Protein AF-A0A562FPE4-F1 (afdb_monomer)

Structure (mmCIF, N/CA/C/O backbone):
data_AF-A0A562FPE4-F1
#
_entry.id   AF-A0A562FPE4-F1
#
loop_
_atom_site.group_PDB
_atom_site.id
_atom_site.type_symbol
_atom_site.label_atom_id
_atom_site.label_alt_id
_atom_site.label_comp_id
_atom_site.label_asym_id
_atom_site.label_entity_id
_atom_site.label_seq_id
_atom_site.pdbx_PDB_ins_code
_atom_site.Cartn_x
_atom_site.Cartn_y
_atom_site.Cartn_z
_atom_site.occupancy
_atom_site.B_iso_or_equiv
_atom_site.auth_seq_id
_atom_site.auth_comp_id
_atom_site.auth_asym_id
_atom_site.auth_atom_id
_atom_site.pdbx_PDB_model_num
ATOM 1 N N . MET A 1 1 ? -14.610 -19.206 26.990 1.00 46.38 1 MET A N 1
ATOM 2 C CA . MET A 1 1 ? -14.980 -18.010 26.198 1.00 46.38 1 MET A CA 1
ATOM 3 C C . MET A 1 1 ? -14.427 -18.182 24.788 1.00 46.38 1 MET A C 1
ATOM 5 O O . MET A 1 1 ? -13.262 -18.522 24.639 1.00 46.38 1 MET A O 1
ATOM 9 N N . SER A 1 2 ? -15.315 -18.125 23.794 1.00 51.72 2 SER A N 1
ATOM 10 C CA . SER A 1 2 ? -15.163 -18.687 22.441 1.00 51.72 2 SER A CA 1
ATOM 11 C C . SER A 1 2 ? -13.959 -18.132 21.664 1.00 51.72 2 SER A C 1
ATOM 13 O O . SER A 1 2 ? -13.831 -16.918 21.521 1.00 51.72 2 SER A O 1
ATOM 15 N N . HIS A 1 3 ? -13.114 -19.010 21.104 1.00 60.06 3 HIS A N 1
ATOM 16 C CA . HIS A 1 3 ? -11.992 -18.651 20.216 1.00 60.06 3 HIS A CA 1
ATOM 17 C C . HIS A 1 3 ? -12.402 -17.691 19.078 1.00 60.06 3 HIS A C 1
ATOM 19 O O . HIS A 1 3 ? -11.608 -16.846 18.667 1.00 60.06 3 HIS A O 1
ATOM 25 N N . GLY A 1 4 ? -13.657 -17.758 18.618 1.00 62.41 4 GLY A N 1
ATOM 26 C CA . GLY A 1 4 ? -14.193 -16.862 17.590 1.00 62.41 4 GLY A CA 1
ATOM 27 C C . GLY A 1 4 ? -14.352 -15.404 18.041 1.00 62.41 4 GLY A C 1
ATOM 28 O O . GLY A 1 4 ? -14.154 -14.495 17.239 1.00 62.41 4 GLY A O 1
ATOM 29 N N . ALA A 1 5 ? -14.641 -15.157 19.324 1.00 69.25 5 ALA A N 1
ATOM 30 C CA . ALA A 1 5 ? -14.775 -13.799 19.859 1.00 69.25 5 ALA A CA 1
ATOM 31 C C . ALA A 1 5 ? -13.415 -13.081 19.925 1.00 69.25 5 ALA A C 1
ATOM 33 O O . ALA A 1 5 ? -13.313 -11.916 19.539 1.00 69.25 5 ALA A O 1
ATOM 34 N N . ASN A 1 6 ? -12.357 -13.802 20.316 1.00 81.06 6 ASN A N 1
ATOM 35 C CA . ASN A 1 6 ? -10.985 -13.284 20.301 1.00 81.06 6 ASN A CA 1
ATOM 36 C C . ASN A 1 6 ? -10.497 -13.008 18.873 1.00 81.06 6 ASN A C 1
ATOM 38 O O . ASN A 1 6 ? -9.920 -11.955 18.611 1.00 81.06 6 ASN A O 1
ATOM 42 N N . ALA A 1 7 ? -10.781 -13.917 17.938 1.00 81.00 7 ALA A N 1
ATOM 43 C CA . ALA A 1 7 ? -10.440 -13.766 16.526 1.00 81.00 7 ALA A CA 1
ATOM 44 C C . ALA A 1 7 ? -11.121 -12.544 15.881 1.00 81.00 7 ALA A C 1
ATOM 46 O O . ALA A 1 7 ? -10.472 -11.750 15.198 1.00 81.00 7 ALA A O 1
ATOM 47 N N . ALA A 1 8 ? -12.413 -12.343 16.149 1.00 90.31 8 ALA A N 1
ATOM 48 C CA . ALA A 1 8 ? -13.139 -11.176 15.664 1.00 90.31 8 ALA A CA 1
ATOM 49 C C . ALA A 1 8 ? -12.604 -9.876 16.281 1.00 90.31 8 ALA A C 1
ATOM 51 O O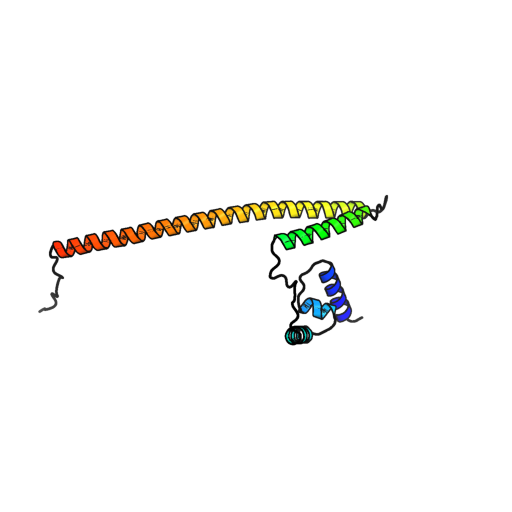 . ALA A 1 8 ? -12.567 -8.839 15.615 1.00 90.31 8 ALA A O 1
ATOM 52 N N . TRP A 1 9 ? -12.182 -9.905 17.550 1.00 91.94 9 TRP A N 1
ATOM 53 C CA . TRP A 1 9 ? -11.644 -8.710 18.191 1.00 91.94 9 TRP A CA 1
ATOM 54 C C . TRP A 1 9 ? -10.263 -8.322 17.656 1.00 91.94 9 TRP A C 1
ATOM 56 O O . TRP A 1 9 ? -10.036 -7.159 17.323 1.00 91.94 9 TRP A O 1
ATOM 66 N N . ALA A 1 10 ? -9.393 -9.309 17.439 1.00 83.56 10 ALA A N 1
ATOM 67 C CA . ALA A 1 10 ? -8.109 -9.118 16.774 1.00 83.56 10 ALA A CA 1
ATOM 68 C C . ALA A 1 10 ? -8.266 -8.579 15.341 1.00 83.56 10 ALA A C 1
ATOM 70 O O . ALA A 1 10 ? -7.547 -7.661 14.951 1.00 83.56 10 ALA A O 1
ATOM 71 N N . ALA A 1 11 ? -9.238 -9.085 14.573 1.00 83.56 11 ALA A N 1
ATOM 72 C CA . ALA A 1 11 ? -9.504 -8.610 13.216 1.00 83.56 11 ALA A CA 1
ATOM 73 C C . ALA A 1 11 ? -9.950 -7.138 13.183 1.00 83.56 11 ALA A C 1
ATOM 75 O O . ALA A 1 11 ? -9.451 -6.365 12.365 1.00 83.56 11 ALA A O 1
ATOM 76 N N . ARG A 1 12 ? -10.833 -6.720 14.102 1.00 91.38 12 ARG A N 1
ATOM 77 C CA . ARG A 1 12 ? -11.254 -5.311 14.225 1.00 91.38 12 ARG A CA 1
ATOM 78 C C . ARG A 1 12 ? -10.092 -4.409 14.622 1.00 91.38 12 ARG A C 1
ATOM 80 O O . ARG A 1 12 ? -9.893 -3.373 13.997 1.00 91.38 12 ARG A O 1
ATOM 87 N N . ARG A 1 13 ? -9.291 -4.827 15.606 1.00 83.56 13 ARG A N 1
ATOM 88 C CA . ARG A 1 13 ? -8.083 -4.099 16.006 1.00 83.56 13 ARG A CA 1
ATOM 89 C C . ARG A 1 13 ? -7.109 -3.946 14.837 1.00 83.56 13 ARG A C 1
ATOM 91 O O . ARG A 1 13 ? -6.647 -2.841 14.592 1.00 83.56 13 ARG A O 1
ATOM 98 N N . ALA A 1 14 ? -6.865 -5.008 14.072 1.00 73.00 14 ALA A N 1
ATOM 99 C CA . ALA A 1 14 ? -5.994 -4.958 12.901 1.00 73.00 14 ALA A CA 1
ATOM 100 C C . ALA A 1 14 ? -6.502 -3.971 11.835 1.00 73.00 14 ALA A C 1
ATOM 102 O O . ALA A 1 14 ? -5.705 -3.231 11.265 1.00 73.00 14 ALA A O 1
ATOM 103 N N . LEU A 1 15 ? -7.817 -3.924 11.584 1.00 79.38 15 LEU A N 1
ATOM 104 C CA . LEU A 1 15 ? -8.415 -2.944 10.668 1.00 79.38 15 LEU A CA 1
ATOM 105 C C . LEU A 1 15 ? -8.236 -1.506 11.176 1.00 79.38 15 LEU A C 1
ATOM 107 O O . LEU A 1 15 ? -7.821 -0.644 10.405 1.00 79.38 15 LEU A O 1
ATOM 111 N N . MET A 1 16 ? -8.471 -1.260 12.469 1.00 77.44 16 MET A N 1
ATOM 112 C CA . MET A 1 16 ? -8.232 0.051 13.098 1.00 77.44 16 MET A CA 1
ATOM 113 C C . MET A 1 16 ? -6.753 0.453 13.058 1.00 77.44 16 MET A C 1
ATOM 115 O O . MET A 1 16 ? -6.415 1.618 12.893 1.00 77.44 16 MET A O 1
ATOM 119 N N . GLU A 1 17 ? -5.850 -0.521 13.151 1.00 73.19 17 GLU A N 1
ATOM 120 C CA . GLU A 1 17 ? -4.407 -0.325 13.042 1.00 73.19 17 GLU A CA 1
ATOM 121 C C . GLU A 1 17 ? -3.915 -0.260 11.582 1.00 73.19 17 GLU A C 1
ATOM 123 O O . GLU A 1 17 ? -2.708 -0.297 11.335 1.00 73.19 17 GLU A O 1
ATOM 128 N N . GLY A 1 18 ? -4.818 -0.130 10.608 1.00 63.16 18 GLY A N 1
ATOM 129 C CA . GLY A 1 18 ? -4.485 0.123 9.207 1.00 63.16 18 GLY A CA 1
ATOM 130 C C . GLY A 1 18 ? -4.008 -1.103 8.429 1.00 63.16 18 GLY A C 1
ATOM 131 O O . GLY A 1 18 ? -3.429 -0.948 7.351 1.00 63.16 18 GLY A O 1
ATOM 132 N N . ALA A 1 19 ? -4.236 -2.317 8.939 1.00 66.31 19 ALA A N 1
ATOM 133 C CA . ALA A 1 19 ? -4.025 -3.520 8.147 1.00 66.31 19 ALA A CA 1
ATOM 134 C C . ALA A 1 19 ? -4.922 -3.494 6.890 1.00 66.31 19 ALA A C 1
ATOM 136 O O . ALA A 1 19 ? -6.031 -2.956 6.935 1.00 66.31 19 ALA A O 1
ATOM 137 N N . PRO A 1 20 ? -4.488 -4.103 5.770 1.00 67.19 20 PRO A N 1
ATOM 138 C CA . PRO A 1 20 ? -5.264 -4.138 4.532 1.00 67.19 20 PRO A CA 1
ATOM 139 C C . PRO A 1 20 ? -6.708 -4.615 4.726 1.00 67.19 20 PRO A C 1
ATOM 141 O O . PRO A 1 20 ? -6.952 -5.593 5.440 1.00 67.19 20 PRO A O 1
ATOM 144 N N . LEU A 1 21 ? -7.665 -3.987 4.044 1.00 76.19 21 LEU A N 1
ATOM 145 C CA . LEU A 1 21 ? -9.049 -4.450 4.049 1.00 76.19 21 LEU A CA 1
ATOM 146 C C . LEU A 1 21 ? -9.168 -5.651 3.103 1.00 76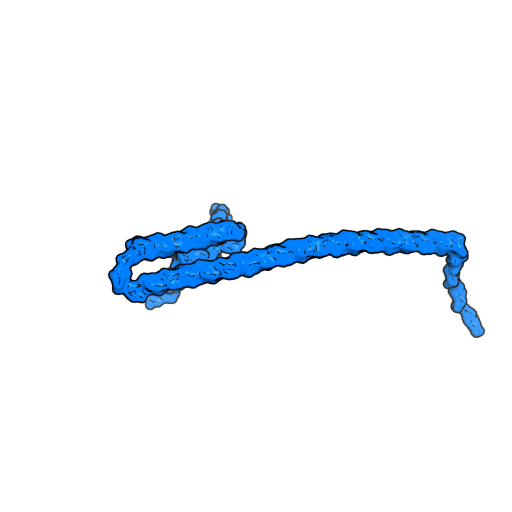.19 21 LEU A C 1
ATOM 148 O O . LEU A 1 21 ? -9.237 -5.493 1.888 1.00 76.19 21 LEU A O 1
ATOM 152 N N . THR A 1 22 ? -9.171 -6.864 3.652 1.00 82.44 22 THR A N 1
ATOM 153 C CA . THR A 1 22 ? -9.429 -8.100 2.897 1.00 82.44 22 THR A CA 1
ATOM 154 C C . THR A 1 22 ? -10.804 -8.655 3.251 1.00 82.44 22 THR A C 1
ATOM 156 O O . THR A 1 22 ? -11.301 -8.431 4.358 1.00 82.44 22 THR A O 1
ATOM 159 N N . PHE A 1 23 ? -11.422 -9.409 2.335 1.00 82.25 23 PHE A N 1
ATOM 160 C CA . PHE A 1 23 ? -12.699 -10.076 2.607 1.00 82.25 23 PHE A CA 1
ATOM 161 C C . PHE A 1 23 ? -12.616 -11.009 3.813 1.00 82.25 23 PHE A C 1
ATOM 163 O O . PHE A 1 23 ? -13.534 -11.031 4.620 1.00 82.25 23 PHE A O 1
ATOM 1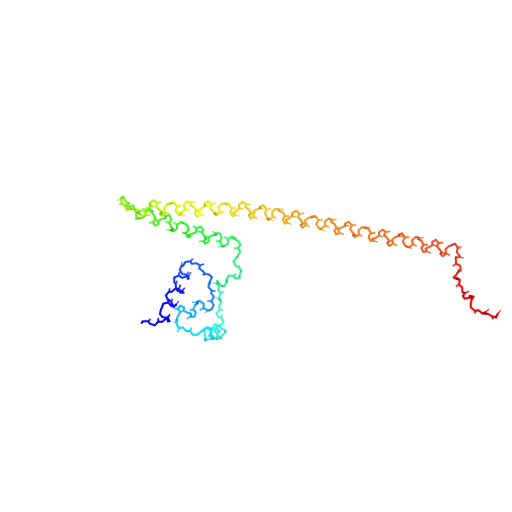70 N N . GLU A 1 24 ? -11.503 -11.722 3.975 1.00 83.62 24 GLU 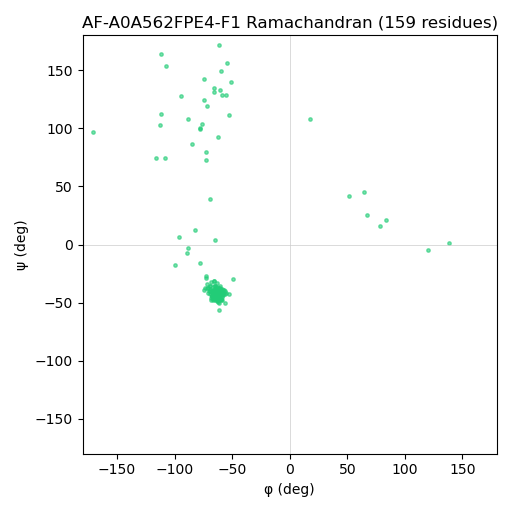A N 1
ATOM 171 C CA . GLU A 1 24 ? -11.267 -12.599 5.123 1.00 83.62 24 GLU A CA 1
ATOM 172 C C . GLU A 1 24 ? -11.260 -11.824 6.445 1.00 83.62 24 GLU A C 1
ATOM 174 O O . GLU A 1 24 ? -11.993 -12.162 7.373 1.00 83.62 24 GLU A O 1
ATOM 179 N N . ARG A 1 25 ? -10.494 -10.729 6.514 1.00 85.69 25 ARG A N 1
ATOM 180 C CA . ARG A 1 25 ? -10.389 -9.907 7.725 1.00 85.69 25 ARG A CA 1
ATOM 181 C C . ARG A 1 25 ? -11.709 -9.216 8.053 1.00 85.69 25 ARG A C 1
ATOM 183 O O . ARG A 1 25 ? -12.090 -9.151 9.219 1.00 85.69 25 ARG A O 1
ATOM 190 N N . MET A 1 26 ? -12.425 -8.738 7.036 1.00 88.56 26 MET A N 1
ATOM 191 C CA . MET A 1 26 ? -13.746 -8.136 7.212 1.00 88.56 26 MET A CA 1
ATOM 192 C C . MET A 1 26 ? -14.784 -9.176 7.655 1.00 88.56 26 MET A C 1
ATOM 194 O O . MET A 1 26 ? -15.570 -8.918 8.561 1.00 88.56 26 MET A O 1
ATOM 198 N N . ALA A 1 27 ? -14.753 -10.382 7.087 1.00 89.56 27 ALA A N 1
ATOM 199 C CA . ALA A 1 27 ? -15.643 -11.470 7.474 1.00 89.56 27 ALA A CA 1
ATOM 200 C C . ALA A 1 27 ? -15.403 -11.901 8.928 1.00 89.56 27 ALA A C 1
ATOM 202 O O . ALA A 1 27 ? -16.349 -12.000 9.710 1.00 89.56 27 ALA A O 1
ATOM 203 N N . GLN A 1 28 ? -14.136 -12.037 9.322 1.00 89.50 28 GLN A N 1
ATOM 204 C CA . GLN A 1 28 ? -13.734 -12.333 10.694 1.00 89.50 28 GLN A CA 1
ATOM 205 C C . GLN A 1 28 ? -14.161 -11.223 11.669 1.00 89.50 28 GLN A C 1
ATOM 207 O O . GLN A 1 28 ? -14.693 -11.516 12.738 1.00 89.50 28 GLN A O 1
ATOM 212 N N . ALA A 1 29 ? -14.008 -9.951 11.289 1.00 92.00 29 ALA A N 1
ATOM 213 C CA . ALA A 1 29 ? -14.473 -8.808 12.074 1.00 92.00 29 ALA A CA 1
ATOM 214 C C . ALA A 1 29 ? -16.007 -8.748 12.198 1.00 92.00 29 ALA A C 1
ATOM 216 O O . ALA A 1 29 ? -16.526 -8.302 13.219 1.00 92.00 29 ALA A O 1
ATOM 217 N N . CYS A 1 30 ? -16.754 -9.210 11.199 1.00 89.94 30 CYS A N 1
ATOM 218 C CA . CYS A 1 30 ? -18.217 -9.253 11.231 1.00 89.94 30 CYS A CA 1
ATOM 219 C C . CYS A 1 30 ? -18.784 -10.556 11.819 1.00 89.94 30 CYS A C 1
ATOM 221 O O . CYS A 1 30 ? -19.990 -10.644 12.025 1.00 89.94 30 CYS A O 1
ATOM 223 N N . GLY A 1 31 ? -17.945 -11.560 12.100 1.00 89.69 31 GLY A N 1
ATOM 224 C CA . GLY A 1 31 ? -18.400 -12.878 12.552 1.00 89.69 31 GLY A CA 1
ATOM 225 C C . GLY A 1 31 ? -19.181 -13.652 11.484 1.00 89.69 31 GLY A C 1
ATOM 226 O O . GLY A 1 31 ? -20.016 -14.488 11.818 1.00 89.69 31 GLY A O 1
ATOM 227 N N . VAL A 1 32 ? -18.934 -13.365 10.204 1.00 92.25 32 VAL A N 1
ATOM 228 C CA . VAL A 1 32 ? -19.564 -14.040 9.059 1.00 92.25 32 VAL A CA 1
ATOM 229 C C . VAL A 1 32 ? -18.535 -14.873 8.303 1.00 92.2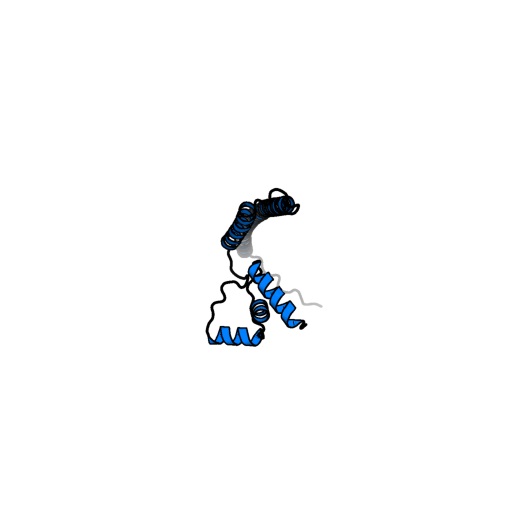5 32 VAL A C 1
ATOM 231 O O . VAL A 1 32 ? -17.331 -14.693 8.466 1.00 92.25 32 VAL A O 1
ATOM 234 N N . SER A 1 33 ? -18.990 -15.791 7.447 1.00 87.88 33 SER A N 1
ATOM 235 C CA . SER A 1 33 ? -18.066 -16.530 6.581 1.00 87.88 33 SER A CA 1
ATOM 236 C C . SER A 1 33 ? -17.553 -15.645 5.437 1.00 87.88 33 SER A C 1
ATOM 238 O O . SER A 1 33 ? -18.317 -14.871 4.849 1.00 87.88 33 SER A O 1
ATOM 240 N N . THR A 1 34 ? -16.280 -15.806 5.069 1.00 86.31 34 THR A N 1
ATOM 241 C CA . THR A 1 34 ? -15.663 -15.101 3.932 1.00 86.31 34 THR A CA 1
ATOM 242 C C . THR A 1 34 ? -16.426 -15.354 2.632 1.00 86.31 34 THR A C 1
ATOM 244 O O . THR A 1 34 ? -16.738 -14.416 1.905 1.00 86.31 34 THR A O 1
ATOM 247 N N . ALA A 1 35 ? -16.835 -16.603 2.384 1.00 83.31 35 ALA A N 1
ATOM 248 C CA . ALA A 1 35 ? -17.602 -16.979 1.196 1.00 83.31 35 ALA A CA 1
ATOM 249 C C . ALA A 1 35 ? -18.979 -16.294 1.132 1.00 83.31 35 ALA A C 1
ATOM 251 O O . ALA A 1 35 ? -19.447 -15.928 0.053 1.00 83.31 35 ALA A O 1
ATOM 252 N N . THR A 1 36 ? -19.641 -16.107 2.279 1.00 89.75 36 THR A N 1
ATOM 253 C CA . THR A 1 36 ? -20.899 -15.352 2.352 1.00 89.75 36 THR A CA 1
ATOM 254 C C . THR A 1 36 ? -20.669 -13.887 2.013 1.00 89.75 36 THR A C 1
ATOM 256 O O . THR A 1 36 ? -21.416 -13.336 1.205 1.00 89.75 36 THR A O 1
ATOM 259 N N . LEU A 1 37 ? -19.625 -13.277 2.576 1.00 88.81 37 LEU A N 1
ATOM 260 C CA . LEU A 1 37 ? -19.313 -11.871 2.341 1.00 88.81 37 LEU A CA 1
ATOM 261 C C . LEU A 1 37 ? -18.940 -11.604 0.874 1.00 88.81 37 LEU A C 1
ATOM 263 O O . LEU A 1 37 ? -19.462 -10.670 0.273 1.00 88.81 37 LEU A O 1
ATOM 267 N N . GLU A 1 38 ? -18.118 -12.462 0.264 1.00 83.81 38 GLU A N 1
ATOM 268 C CA . GLU A 1 38 ? -17.762 -12.360 -1.157 1.00 83.81 38 GLU A CA 1
ATOM 269 C C . GLU A 1 38 ? -18.972 -12.512 -2.082 1.00 83.81 38 GLU A C 1
ATOM 271 O O . GLU A 1 38 ? -19.121 -11.761 -3.048 1.00 83.81 38 GLU A O 1
ATOM 276 N N . ARG A 1 39 ? -19.855 -13.478 -1.799 1.00 86.31 39 ARG A N 1
ATOM 277 C CA . ARG A 1 39 ? -21.064 -13.703 -2.603 1.00 86.31 39 ARG A CA 1
ATOM 278 C C . ARG A 1 39 ? -21.985 -12.486 -2.563 1.00 86.31 39 ARG A C 1
ATOM 280 O O . ARG A 1 39 ? -22.483 -12.071 -3.608 1.00 86.31 39 ARG A O 1
ATOM 287 N N . THR A 1 40 ? -22.180 -11.910 -1.378 1.00 89.56 40 THR A N 1
ATOM 288 C CA . THR A 1 40 ? -22.957 -10.679 -1.184 1.00 89.56 40 THR A CA 1
ATOM 289 C C . THR A 1 40 ? -22.320 -9.509 -1.930 1.00 89.56 40 THR A C 1
ATOM 291 O O . THR A 1 40 ? -22.991 -8.873 -2.739 1.00 89.56 40 THR A O 1
ATOM 294 N N . ALA A 1 41 ? -21.012 -9.298 -1.764 1.00 86.00 41 ALA A N 1
ATOM 295 C CA . ALA A 1 41 ? -20.284 -8.222 -2.429 1.00 86.00 41 ALA A CA 1
ATOM 296 C C . ALA A 1 41 ? -20.357 -8.310 -3.962 1.00 86.00 41 ALA A C 1
ATOM 298 O O . ALA A 1 41 ? -20.544 -7.293 -4.626 1.00 86.00 41 ALA A O 1
ATOM 299 N N . ARG A 1 42 ? -20.270 -9.518 -4.541 1.00 83.94 42 ARG A N 1
ATOM 300 C CA . ARG A 1 42 ? -20.441 -9.726 -5.992 1.00 83.94 42 ARG A CA 1
ATOM 301 C C . ARG A 1 42 ? -21.866 -9.427 -6.449 1.00 83.94 42 ARG A C 1
ATOM 303 O O . ARG A 1 42 ? -22.046 -8.711 -7.431 1.00 83.94 42 ARG A O 1
ATOM 310 N N . ARG A 1 43 ? -22.871 -9.958 -5.742 1.00 91.69 43 ARG A N 1
ATOM 311 C CA . ARG A 1 43 ? -24.293 -9.760 -6.071 1.00 91.69 43 ARG A CA 1
ATOM 312 C C . ARG A 1 43 ? -24.669 -8.281 -6.063 1.00 91.69 43 ARG A C 1
ATOM 314 O O . ARG A 1 43 ? -25.384 -7.823 -6.945 1.00 91.69 43 ARG A O 1
ATOM 321 N N . GLU A 1 44 ? -24.157 -7.546 -5.087 1.00 91.19 44 GLU A N 1
ATOM 322 C CA . GLU A 1 44 ? -24.475 -6.134 -4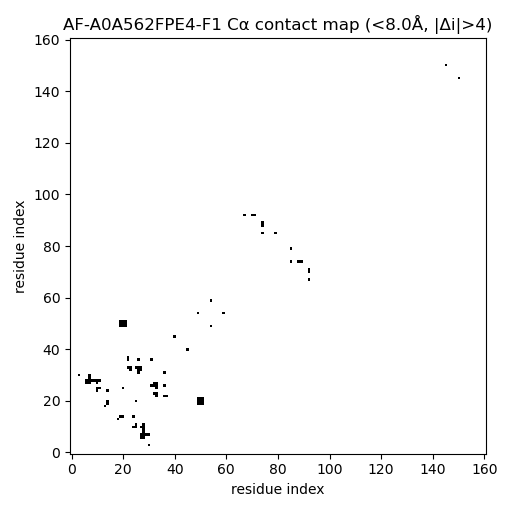.864 1.00 91.19 44 GLU A CA 1
ATOM 323 C C . GLU A 1 44 ? -23.446 -5.182 -5.485 1.00 91.19 44 GLU A C 1
ATOM 325 O O . GLU A 1 44 ? -23.529 -3.971 -5.304 1.00 91.19 44 GLU A O 1
ATOM 330 N N . ARG A 1 45 ? -22.485 -5.719 -6.249 1.00 84.88 45 ARG A N 1
ATOM 331 C CA . ARG A 1 45 ? -21.445 -4.961 -6.963 1.00 84.88 45 ARG A CA 1
ATOM 332 C C . ARG A 1 45 ? -20.689 -3.978 -6.065 1.00 84.88 45 ARG A C 1
ATOM 334 O O . ARG A 1 45 ? -20.396 -2.850 -6.467 1.00 84.88 45 ARG A O 1
ATOM 341 N N . TRP A 1 46 ? -20.359 -4.409 -4.851 1.00 81.75 46 TRP A N 1
ATOM 342 C CA . TRP A 1 46 ? -19.590 -3.596 -3.918 1.00 81.75 46 TRP A CA 1
ATOM 343 C C . TRP A 1 46 ? -18.223 -3.260 -4.515 1.00 81.75 46 TRP A C 1
ATOM 345 O O . TRP A 1 46 ? -17.509 -4.130 -5.018 1.00 81.75 46 TRP A O 1
ATOM 355 N N . ARG A 1 47 ? -17.832 -1.988 -4.426 1.00 65.12 47 ARG A N 1
ATOM 356 C CA . ARG A 1 47 ? -16.472 -1.550 -4.743 1.00 65.12 47 ARG A CA 1
ATOM 357 C C . ARG A 1 47 ? -15.631 -1.652 -3.478 1.00 65.12 47 ARG A C 1
ATOM 359 O O . ARG A 1 47 ? -15.804 -0.858 -2.561 1.00 65.12 47 ARG A O 1
ATOM 366 N N . VAL A 1 48 ? -14.726 -2.626 -3.418 1.00 62.94 48 VAL A N 1
ATOM 367 C CA . VAL A 1 48 ? -13.816 -2.768 -2.273 1.00 62.94 48 VAL A CA 1
ATOM 368 C C . VAL A 1 48 ? -12.602 -1.870 -2.477 1.00 62.94 48 VAL A C 1
ATOM 370 O O . VAL A 1 48 ? -11.575 -2.286 -3.005 1.00 62.94 48 VAL A O 1
ATOM 373 N N . SER A 1 49 ? -12.722 -0.611 -2.064 1.00 53.81 49 SER A N 1
ATOM 374 C CA . SER A 1 49 ? -11.589 0.310 -1.977 1.00 53.81 49 SER A CA 1
ATOM 375 C C . SER A 1 49 ? -10.778 -0.015 -0.720 1.00 53.81 49 SER A C 1
ATOM 377 O O . SER A 1 49 ? -11.162 0.375 0.382 1.00 53.81 49 SER A O 1
ATOM 379 N N . GLY A 1 50 ? -9.676 -0.755 -0.848 1.00 52.50 50 GLY A N 1
ATOM 380 C CA . GLY A 1 50 ? -8.782 -1.007 0.291 1.00 52.50 50 GLY A CA 1
ATOM 381 C C . GLY A 1 50 ? -8.230 -2.420 0.433 1.00 52.50 50 GLY A C 1
ATOM 382 O O . GLY A 1 50 ? -7.440 -2.645 1.355 1.00 52.50 50 GLY A O 1
ATOM 383 N N . VAL A 1 51 ? -8.558 -3.350 -0.475 1.00 46.91 51 VAL A N 1
ATOM 384 C CA . VAL A 1 51 ? -7.646 -4.482 -0.706 1.00 46.91 51 VAL A CA 1
ATOM 385 C C . VAL A 1 51 ? -6.308 -3.843 -1.053 1.00 46.91 51 VAL A C 1
ATOM 387 O O . VAL A 1 51 ? -6.277 -2.936 -1.879 1.00 46.91 51 VAL A O 1
ATOM 390 N N . ALA A 1 52 ? -5.215 -4.224 -0.393 1.00 45.91 52 ALA A N 1
ATOM 391 C CA . ALA A 1 52 ? -3.885 -3.644 -0.616 1.00 45.91 52 ALA A CA 1
ATOM 392 C C . ALA A 1 52 ? -3.283 -4.005 -1.992 1.00 45.91 52 ALA A C 1
ATOM 394 O O . ALA A 1 52 ? -2.090 -4.250 -2.123 1.00 45.91 52 ALA A O 1
ATOM 395 N N . GLN A 1 53 ? -4.115 -4.021 -3.026 1.00 44.75 53 GLN A N 1
ATOM 396 C CA . GLN A 1 53 ? -3.736 -3.861 -4.410 1.00 44.75 53 GLN A CA 1
ATOM 397 C C . GLN A 1 53 ? -4.313 -2.521 -4.878 1.00 44.75 53 GLN A C 1
ATOM 399 O O . GLN A 1 53 ? -5.527 -2.357 -4.953 1.00 44.75 53 GLN A O 1
ATOM 404 N N . GLY A 1 54 ? -3.437 -1.553 -5.159 1.00 46.91 54 GLY A N 1
ATOM 405 C CA . GLY A 1 54 ? -3.807 -0.352 -5.917 1.00 46.91 54 GLY A CA 1
ATOM 406 C C . GLY A 1 54 ? -3.640 1.002 -5.229 1.00 46.91 54 GLY A C 1
ATOM 407 O O . GLY A 1 54 ? -3.816 2.002 -5.910 1.00 46.91 54 GLY A O 1
ATOM 408 N N . LEU A 1 55 ? -3.260 1.085 -3.946 1.00 49.12 55 LEU A N 1
ATOM 409 C CA . LEU A 1 55 ? -2.847 2.386 -3.400 1.00 49.12 55 LEU A CA 1
ATOM 410 C C . LEU A 1 55 ? -1.489 2.768 -3.988 1.00 49.12 55 LEU A C 1
ATOM 412 O O . LEU A 1 55 ? -0.476 2.084 -3.766 1.00 49.12 55 LEU A O 1
ATOM 416 N N . SER A 1 56 ? -1.470 3.890 -4.701 1.00 55.72 56 SER A N 1
ATOM 417 C CA . SER A 1 56 ? -0.237 4.533 -5.129 1.00 55.72 56 SER A CA 1
ATOM 418 C C . SER A 1 56 ? 0.663 4.785 -3.916 1.00 55.72 56 SER A C 1
ATOM 420 O O . SER A 1 56 ? 0.225 4.848 -2.760 1.00 55.72 56 SER A O 1
ATOM 422 N N . ARG A 1 57 ? 1.971 4.896 -4.159 1.00 59.59 57 ARG A N 1
ATOM 423 C CA . ARG A 1 57 ? 2.945 5.202 -3.102 1.00 59.59 57 ARG A CA 1
ATOM 424 C C . ARG A 1 57 ? 2.527 6.456 -2.323 1.00 59.59 57 ARG A C 1
ATOM 426 O O . ARG A 1 57 ? 2.536 6.429 -1.098 1.00 59.59 57 ARG A O 1
ATOM 433 N N . SER A 1 58 ? 2.065 7.489 -3.021 1.00 60.53 58 SER A N 1
ATOM 434 C CA . SER A 1 58 ? 1.602 8.752 -2.441 1.00 60.53 58 SER A CA 1
ATOM 435 C C . SER A 1 58 ? 0.428 8.571 -1.476 1.00 60.53 58 SER A C 1
ATOM 437 O O . SER A 1 58 ? 0.433 9.146 -0.391 1.00 60.53 58 SER A O 1
ATOM 439 N N . GLU A 1 59 ? -0.541 7.717 -1.805 1.00 59.81 59 GLU A N 1
ATOM 440 C CA . GLU A 1 59 ? -1.695 7.458 -0.933 1.00 59.81 59 GLU A CA 1
ATOM 441 C C . GLU A 1 59 ? -1.319 6.635 0.306 1.00 59.81 59 GLU A C 1
ATOM 443 O O . GLU A 1 59 ? -1.858 6.856 1.392 1.00 59.81 59 GLU A O 1
ATOM 448 N N . ARG A 1 60 ? -0.356 5.713 0.175 1.00 66.81 60 ARG A N 1
ATOM 449 C CA . ARG A 1 60 ? 0.201 4.981 1.325 1.00 66.81 60 ARG A CA 1
ATOM 450 C C . ARG A 1 60 ? 0.953 5.915 2.274 1.00 66.81 60 ARG A C 1
ATOM 452 O O . ARG A 1 60 ? 0.811 5.787 3.487 1.00 66.81 60 ARG A O 1
ATOM 459 N N . ILE A 1 61 ? 1.701 6.870 1.725 1.00 68.50 61 ILE A N 1
ATOM 460 C CA . ILE A 1 61 ? 2.429 7.885 2.495 1.00 68.50 61 ILE A CA 1
ATOM 461 C C . ILE A 1 61 ? 1.460 8.840 3.196 1.00 68.50 61 ILE A C 1
ATOM 463 O O . ILE A 1 61 ? 1.632 9.102 4.384 1.00 68.50 61 ILE A O 1
ATOM 467 N N . ALA A 1 62 ? 0.421 9.311 2.502 1.00 69.31 62 ALA A N 1
ATOM 468 C CA . ALA A 1 62 ? -0.583 10.207 3.075 1.00 69.31 62 ALA A CA 1
ATOM 469 C C . ALA A 1 62 ? -1.275 9.575 4.292 1.00 69.31 62 ALA A C 1
ATOM 471 O O . ALA A 1 62 ? -1.305 10.172 5.362 1.00 69.31 62 ALA A O 1
ATOM 472 N N . ARG A 1 63 ? -1.716 8.316 4.177 1.00 68.00 63 ARG A N 1
ATOM 473 C CA . ARG A 1 63 ? -2.326 7.596 5.307 1.00 68.00 63 ARG A CA 1
ATOM 474 C C . ARG A 1 63 ? -1.381 7.419 6.487 1.00 68.00 63 ARG A C 1
ATOM 476 O O . ARG A 1 63 ? -1.800 7.474 7.640 1.00 68.00 63 ARG A O 1
ATOM 483 N N . LEU A 1 64 ? -0.110 7.158 6.205 1.00 68.94 64 LEU A N 1
ATOM 484 C CA . LEU A 1 64 ? 0.880 6.984 7.255 1.00 68.94 64 LEU A CA 1
ATOM 485 C C . LEU A 1 64 ? 1.170 8.302 7.981 1.00 68.94 64 LEU A C 1
ATOM 487 O O . LEU A 1 64 ? 1.266 8.297 9.206 1.00 68.94 64 LEU A O 1
ATOM 491 N N . ARG A 1 65 ? 1.254 9.417 7.245 1.00 72.62 65 ARG A N 1
ATOM 492 C CA . ARG A 1 65 ? 1.346 10.770 7.809 1.00 72.62 65 ARG A CA 1
ATOM 493 C C . ARG A 1 65 ? 0.166 11.048 8.733 1.00 72.62 65 ARG A C 1
ATOM 495 O O . ARG A 1 65 ? 0.392 11.443 9.870 1.00 72.62 65 ARG A O 1
ATOM 502 N N . ASP A 1 66 ? -1.056 10.797 8.270 1.00 75.56 66 ASP A N 1
ATOM 503 C CA . ASP A 1 66 ? -2.269 11.072 9.048 1.00 75.56 66 ASP A CA 1
ATOM 504 C C . ASP A 1 66 ? -2.275 10.271 10.363 1.00 75.56 66 ASP A C 1
ATOM 506 O O . ASP A 1 66 ? -2.584 10.805 11.422 1.00 75.56 66 ASP A O 1
ATOM 510 N N . ARG A 1 67 ? -1.801 9.019 10.336 1.00 72.50 67 ARG A N 1
ATOM 511 C CA . ARG A 1 67 ? -1.664 8.184 11.540 1.00 72.50 67 ARG A CA 1
ATOM 512 C C . ARG A 1 67 ? -0.566 8.657 12.500 1.00 72.50 67 ARG A C 1
ATOM 514 O O . ARG A 1 67 ? -0.677 8.468 13.710 1.00 72.50 67 ARG A O 1
ATOM 521 N N . LEU A 1 68 ? 0.540 9.184 11.977 1.00 72.12 68 LEU A N 1
ATOM 522 C CA . LEU A 1 68 ? 1.613 9.741 12.806 1.00 72.12 68 LEU A CA 1
ATOM 523 C C . LEU A 1 68 ? 1.181 11.053 13.456 1.00 72.12 68 LEU A C 1
ATOM 525 O O . LEU A 1 68 ? 1.511 11.270 14.618 1.00 72.12 68 LEU A O 1
ATOM 529 N N . LEU A 1 69 ? 0.411 11.868 12.734 1.00 74.81 69 LEU A N 1
ATOM 530 C CA . LEU A 1 69 ? -0.198 13.082 13.261 1.00 74.81 69 LEU A CA 1
ATOM 531 C C . LEU A 1 69 ? -1.181 12.747 14.385 1.00 74.81 69 LEU A C 1
ATOM 533 O O . LEU A 1 69 ? -1.024 13.256 15.484 1.00 74.81 69 LEU A O 1
ATOM 537 N N . GLU A 1 70 ? -2.079 11.782 14.174 1.00 73.19 70 GLU A N 1
ATOM 538 C CA . GLU A 1 70 ? -3.003 11.312 15.215 1.00 73.19 70 GLU A CA 1
ATOM 539 C C . GLU A 1 70 ? -2.257 10.799 16.461 1.00 73.19 70 GLU A C 1
ATOM 541 O O . GLU A 1 70 ? -2.666 11.052 17.591 1.00 73.19 70 GLU A O 1
A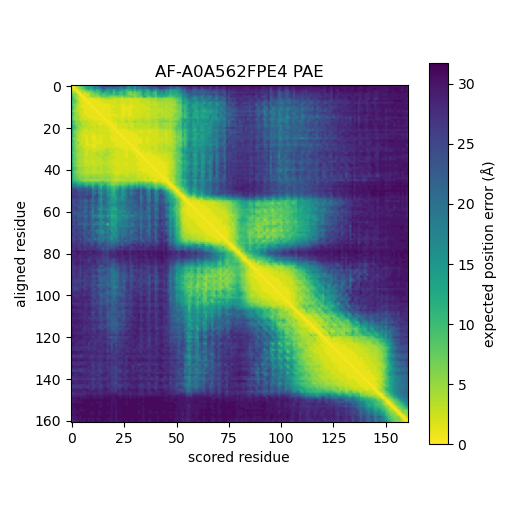TOM 546 N N . LYS A 1 71 ? -1.130 10.090 16.284 1.00 69.19 71 LYS A N 1
ATOM 547 C CA . LYS A 1 71 ? -0.280 9.662 17.408 1.00 69.19 71 LYS A CA 1
ATOM 548 C C . LYS A 1 71 ? 0.360 10.841 18.142 1.00 69.19 71 LYS A C 1
ATOM 550 O O . LYS A 1 71 ? 0.439 10.776 19.364 1.00 69.19 71 LYS A O 1
ATOM 555 N N . ALA A 1 72 ? 0.836 11.853 17.420 1.00 70.19 72 ALA A N 1
ATOM 556 C CA . ALA A 1 72 ? 1.440 13.050 17.998 1.00 70.19 72 ALA A CA 1
ATOM 557 C C . ALA A 1 72 ? 0.401 13.881 18.765 1.00 70.19 72 ALA A C 1
ATOM 559 O O . ALA A 1 72 ? 0.615 14.182 19.933 1.00 70.19 72 ALA A O 1
ATOM 560 N N . GLU A 1 73 ? -0.767 14.123 18.170 1.00 74.50 73 GLU A N 1
ATOM 561 C CA . GLU A 1 73 ? -1.891 14.815 18.812 1.00 74.50 73 GLU A CA 1
ATOM 562 C C . GLU A 1 73 ? -2.349 14.083 20.081 1.00 74.50 73 GLU A C 1
ATOM 564 O O . GLU A 1 73 ? -2.634 14.702 21.099 1.00 74.50 73 GLU A O 1
ATOM 569 N N . ARG A 1 74 ? -2.355 12.743 20.080 1.00 69.50 74 ARG A N 1
ATOM 570 C CA . ARG A 1 74 ? -2.662 11.952 21.283 1.00 69.50 74 ARG A CA 1
ATOM 571 C C . ARG A 1 74 ? -1.631 12.090 22.402 1.00 69.50 74 ARG A C 1
ATOM 573 O O . ARG A 1 74 ? -1.992 11.898 23.560 1.00 69.50 74 ARG A O 1
ATOM 580 N N . ILE A 1 75 ? -0.366 12.314 22.052 1.00 67.69 75 ILE A N 1
ATOM 581 C CA . ILE A 1 75 ? 0.707 12.576 23.018 1.00 67.69 75 ILE A CA 1
ATOM 582 C C . ILE A 1 75 ? 0.551 14.001 23.569 1.00 67.69 75 ILE A C 1
ATOM 584 O O . ILE A 1 75 ? 0.694 14.192 24.768 1.00 67.69 75 ILE A O 1
ATOM 588 N N . GLU A 1 76 ? 0.180 14.975 22.733 1.00 63.69 76 GLU A N 1
ATOM 589 C CA . GLU A 1 76 ? -0.070 16.363 23.155 1.00 63.69 76 GLU A CA 1
ATOM 590 C C . GLU A 1 76 ? -1.337 16.524 24.014 1.00 63.69 76 GLU A C 1
ATOM 592 O O . GLU A 1 76 ? -1.347 17.320 24.949 1.00 63.69 76 GLU A O 1
ATOM 597 N N . LEU A 1 77 ? -2.402 15.762 23.734 1.00 59.94 77 LEU A N 1
ATOM 598 C CA . LEU A 1 77 ? -3.681 15.818 24.461 1.00 59.94 77 LEU A CA 1
ATOM 599 C C . LEU A 1 77 ? -3.664 15.096 25.817 1.00 59.94 77 LEU A C 1
ATOM 601 O O . LEU A 1 77 ? -4.554 15.324 26.635 1.00 59.94 77 LEU A O 1
ATOM 605 N N . ASN A 1 78 ? -2.671 14.240 26.064 1.00 55.97 78 ASN A N 1
ATOM 606 C CA . ASN A 1 78 ? -2.391 13.652 27.373 1.00 55.97 78 ASN A CA 1
ATOM 607 C C . ASN A 1 78 ? -1.013 14.134 27.845 1.00 55.97 78 ASN A C 1
ATOM 609 O O . ASN A 1 78 ? -0.061 13.347 27.831 1.00 55.97 78 ASN A O 1
ATOM 613 N N . PRO A 1 79 ? -0.882 15.399 28.288 1.00 52.56 79 PRO A N 1
ATOM 614 C CA . PRO A 1 79 ? 0.298 15.836 29.012 1.00 52.56 79 PRO A CA 1
ATOM 615 C C . PRO A 1 79 ? 0.228 15.204 30.406 1.00 52.56 79 PRO A C 1
ATOM 617 O O . PRO A 1 79 ? -0.116 15.850 31.391 1.00 52.56 79 PRO A O 1
ATOM 620 N N . ALA A 1 80 ? 0.466 13.895 30.487 1.00 54.81 80 ALA A N 1
ATOM 621 C CA . ALA A 1 80 ? 0.716 13.232 31.751 1.00 54.81 80 ALA A CA 1
ATOM 622 C C . ALA A 1 80 ? 2.117 13.659 32.192 1.00 54.81 80 ALA A C 1
ATOM 624 O O . ALA A 1 80 ? 3.102 12.955 31.968 1.00 54.81 80 ALA A O 1
ATOM 625 N N . GLU A 1 81 ? 2.196 14.861 32.758 1.00 53.16 81 GLU A N 1
ATOM 626 C CA . GLU A 1 81 ? 3.270 15.217 33.670 1.00 53.16 81 GLU A CA 1
ATOM 627 C C . GLU A 1 81 ? 3.286 14.105 34.742 1.00 53.16 81 GLU A C 1
ATOM 629 O O . GLU A 1 81 ? 2.309 13.917 35.464 1.00 53.16 81 GLU A O 1
ATOM 634 N N . ASP A 1 82 ? 4.349 13.293 34.733 1.00 53.88 82 ASP A N 1
ATOM 635 C CA . ASP A 1 82 ? 4.651 12.171 35.640 1.00 53.88 82 ASP A CA 1
ATOM 636 C C . ASP A 1 82 ? 4.053 10.760 35.388 1.00 53.88 82 ASP A C 1
ATOM 638 O O . ASP A 1 82 ? 4.094 9.925 36.296 1.00 53.88 82 ASP A O 1
ATOM 642 N N . GLU A 1 83 ? 3.614 10.381 34.173 1.00 54.47 83 GLU A N 1
ATOM 643 C CA . GLU A 1 83 ? 3.441 8.940 33.858 1.00 54.47 83 GLU A CA 1
ATOM 644 C C . GLU A 1 83 ? 4.677 8.316 33.169 1.00 54.47 83 GLU A C 1
ATOM 646 O O . GLU A 1 83 ? 5.078 8.766 32.091 1.00 54.47 83 GLU A O 1
ATOM 651 N N . PRO A 1 84 ? 5.222 7.181 33.668 1.00 57.22 84 PRO A N 1
ATOM 652 C CA . PRO A 1 84 ? 6.402 6.501 33.102 1.00 57.22 84 PRO A CA 1
ATOM 653 C C . PRO A 1 84 ? 6.207 5.928 31.677 1.00 57.22 84 PRO A C 1
ATOM 655 O O . PRO A 1 84 ? 7.095 5.263 31.140 1.00 57.22 84 PRO A O 1
ATOM 658 N N . GLY A 1 85 ? 5.046 6.153 31.052 1.00 58.66 85 GLY A N 1
ATOM 659 C CA . GLY A 1 85 ? 4.724 5.753 29.681 1.00 58.66 85 GLY A CA 1
ATOM 660 C C . GLY A 1 85 ? 4.850 6.864 28.631 1.00 58.66 85 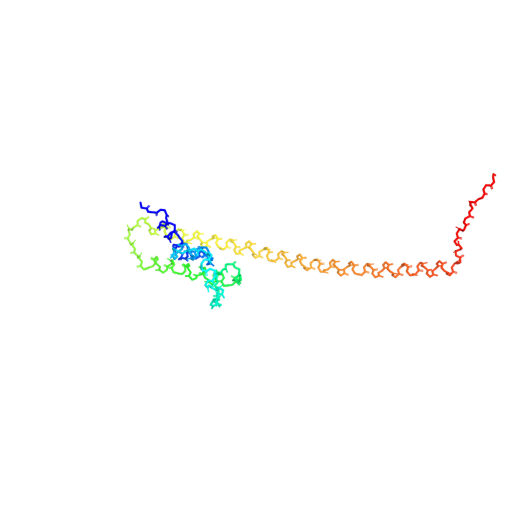GLY A C 1
ATOM 661 O O . GLY A 1 85 ? 4.948 6.540 27.444 1.00 58.66 85 GLY A O 1
ATOM 662 N N . ALA A 1 86 ? 4.876 8.141 29.029 1.00 57.44 86 ALA A N 1
ATOM 663 C CA . ALA A 1 86 ? 4.896 9.275 28.099 1.00 57.44 86 ALA A CA 1
ATOM 664 C C . ALA A 1 86 ? 6.223 9.356 27.320 1.00 57.44 86 ALA A C 1
ATOM 666 O O . ALA A 1 86 ? 6.222 9.374 26.087 1.00 57.44 86 ALA A O 1
ATOM 667 N N . ASP A 1 87 ? 7.357 9.253 28.019 1.00 63.34 87 ASP A N 1
ATOM 668 C CA . ASP A 1 87 ? 8.695 9.230 27.407 1.00 63.34 87 ASP A CA 1
ATOM 669 C C . ASP A 1 87 ? 8.879 8.052 26.446 1.00 63.34 87 ASP A C 1
ATOM 671 O O . ASP A 1 87 ? 9.505 8.167 25.388 1.00 63.34 87 ASP A O 1
ATOM 675 N N . LYS A 1 88 ? 8.282 6.902 26.777 1.00 70.12 88 LYS A N 1
ATOM 676 C CA . LYS A 1 88 ? 8.293 5.725 25.908 1.00 70.12 88 LYS A CA 1
ATOM 677 C C . LYS A 1 88 ? 7.479 5.961 24.637 1.00 70.12 88 LYS A C 1
ATOM 679 O O . LYS A 1 88 ? 7.950 5.624 23.556 1.00 70.12 88 LYS A O 1
ATOM 684 N N . ALA A 1 89 ? 6.301 6.574 24.744 1.00 64.69 89 ALA A N 1
ATOM 685 C CA . ALA A 1 89 ? 5.471 6.899 23.586 1.00 64.69 89 ALA A CA 1
ATOM 686 C C . ALA A 1 89 ? 6.163 7.897 22.637 1.00 64.69 89 ALA A C 1
ATOM 688 O O . ALA A 1 89 ? 6.122 7.717 21.417 1.00 64.69 89 ALA A O 1
ATOM 689 N N . VAL A 1 90 ? 6.851 8.901 23.190 1.00 68.56 90 VAL A N 1
ATOM 690 C CA . VAL A 1 90 ? 7.661 9.864 22.426 1.00 68.56 90 VAL A CA 1
ATOM 691 C C . VAL A 1 90 ? 8.859 9.179 21.761 1.00 68.56 90 VAL A C 1
ATOM 693 O O . VAL A 1 90 ? 9.122 9.394 20.574 1.00 68.56 90 VAL A O 1
ATOM 696 N N . SER A 1 91 ? 9.563 8.305 22.485 1.00 73.00 91 SER A N 1
ATOM 697 C CA . SER A 1 91 ? 10.690 7.530 21.951 1.00 73.00 91 SER A CA 1
ATOM 698 C C . SER A 1 91 ? 10.264 6.583 20.818 1.00 73.00 91 SER A C 1
ATOM 700 O O . SER A 1 91 ? 10.908 6.529 19.763 1.00 73.00 91 SER A O 1
ATOM 702 N N . ASP A 1 92 ? 9.131 5.896 20.975 1.00 72.19 92 ASP A N 1
ATOM 703 C CA . ASP A 1 92 ? 8.558 5.007 19.960 1.00 72.19 92 ASP A CA 1
ATOM 704 C C . ASP A 1 92 ? 8.137 5.784 18.700 1.00 72.19 92 ASP A C 1
ATOM 706 O O . ASP A 1 92 ? 8.348 5.318 17.570 1.00 72.19 92 ASP A O 1
ATOM 710 N N . LEU A 1 93 ? 7.582 6.992 18.866 1.00 71.75 93 LEU A N 1
ATOM 711 C CA . LEU A 1 93 ? 7.255 7.888 17.755 1.00 71.75 93 LEU A CA 1
ATOM 712 C C . LEU A 1 93 ? 8.524 8.355 17.027 1.00 71.75 93 LEU A C 1
ATOM 714 O O . LEU A 1 93 ? 8.598 8.240 15.803 1.00 71.75 93 LEU A O 1
ATOM 718 N N . SER A 1 94 ? 9.547 8.797 17.764 1.00 71.56 94 SER A N 1
ATOM 719 C CA . SER A 1 94 ? 10.848 9.209 17.213 1.00 71.56 94 SER A CA 1
ATOM 720 C C . SER A 1 94 ? 11.520 8.081 16.423 1.00 71.56 94 SER A C 1
ATOM 722 O O . SER A 1 94 ? 12.021 8.287 15.315 1.00 71.56 94 SER A O 1
ATOM 724 N N . THR A 1 95 ? 11.472 6.859 16.955 1.00 77.88 95 THR A N 1
ATOM 725 C CA . THR A 1 95 ? 12.011 5.660 16.303 1.00 77.88 95 THR A CA 1
ATOM 726 C C . THR A 1 95 ? 11.247 5.351 15.020 1.00 77.88 95 THR A C 1
ATOM 728 O O . THR A 1 95 ? 11.861 5.154 13.974 1.00 77.88 95 THR A O 1
ATOM 731 N N . SER A 1 96 ? 9.912 5.404 15.065 1.00 70.38 96 SER A N 1
ATOM 732 C CA . SER A 1 96 ? 9.059 5.198 13.890 1.00 70.38 96 SER A CA 1
ATOM 733 C C . SER A 1 96 ? 9.368 6.212 12.782 1.00 70.38 96 SER A C 1
ATOM 735 O O . SER A 1 96 ? 9.508 5.826 11.624 1.00 70.38 96 SER A O 1
ATOM 737 N N . VAL A 1 97 ? 9.544 7.493 13.123 1.00 75.50 97 VAL A N 1
ATOM 738 C CA . VAL A 1 97 ? 9.909 8.547 12.160 1.00 75.50 97 VAL A CA 1
ATOM 739 C C . VAL A 1 97 ? 11.295 8.296 11.555 1.00 75.50 97 VAL A C 1
ATOM 741 O O . VAL A 1 97 ? 11.447 8.363 10.336 1.00 75.50 97 VAL A O 1
ATOM 744 N N . LYS A 1 98 ? 12.299 7.935 12.365 1.00 74.38 98 LYS A N 1
ATOM 745 C CA . LYS A 1 98 ? 13.659 7.629 11.880 1.00 74.38 98 LYS A CA 1
ATOM 746 C C . LYS A 1 98 ? 13.694 6.420 10.948 1.00 74.38 98 LYS A C 1
ATOM 748 O O . LYS A 1 98 ? 14.344 6.469 9.906 1.00 74.38 98 LYS A O 1
ATOM 753 N N . THR A 1 99 ? 12.988 5.344 11.290 1.00 74.31 99 THR A N 1
ATOM 754 C CA . THR A 1 99 ? 12.884 4.162 10.426 1.00 74.31 99 THR A CA 1
ATOM 755 C C . THR A 1 99 ? 12.237 4.515 9.090 1.00 74.31 99 THR A C 1
ATOM 757 O O . THR A 1 99 ? 12.677 4.025 8.054 1.00 74.31 99 THR A O 1
ATOM 760 N N . LEU A 1 100 ? 11.240 5.402 9.088 1.00 68.94 100 LEU A N 1
ATOM 761 C CA . LEU A 1 100 ? 10.603 5.852 7.855 1.00 68.94 100 LEU A CA 1
ATOM 762 C C . LEU A 1 100 ? 11.526 6.698 6.994 1.00 68.94 100 LEU A C 1
ATOM 764 O O . LEU A 1 100 ? 11.625 6.420 5.804 1.00 68.94 100 LEU A O 1
ATOM 768 N N . LEU A 1 101 ? 12.232 7.670 7.573 1.00 73.44 101 LEU A N 1
ATOM 769 C CA . LEU A 1 101 ? 13.227 8.460 6.839 1.00 73.44 101 LEU A CA 1
ATOM 770 C C . LEU A 1 101 ? 14.274 7.555 6.177 1.00 73.44 101 LEU A C 1
ATOM 772 O O . LEU A 1 101 ? 14.558 7.713 4.994 1.00 73.44 101 LEU A O 1
ATOM 776 N N . ARG A 1 102 ? 14.734 6.523 6.892 1.00 71.00 102 ARG A N 1
ATOM 777 C CA . ARG A 1 102 ? 15.675 5.532 6.357 1.00 71.00 102 ARG A CA 1
ATOM 778 C C . ARG A 1 102 ? 15.099 4.707 5.206 1.00 71.00 102 ARG A C 1
ATOM 780 O O . ARG A 1 102 ? 15.802 4.448 4.233 1.00 71.00 102 ARG A O 1
ATOM 787 N N . ILE A 1 103 ? 13.835 4.285 5.308 1.00 68.81 103 ILE A N 1
ATOM 788 C CA . ILE A 1 103 ? 13.132 3.599 4.212 1.00 68.81 103 ILE A CA 1
ATOM 789 C C . ILE A 1 103 ? 13.009 4.545 3.013 1.00 68.81 103 ILE A C 1
ATOM 791 O O . ILE A 1 103 ? 13.257 4.133 1.888 1.00 68.81 103 ILE A O 1
ATOM 795 N N . PHE A 1 104 ? 12.674 5.818 3.227 1.00 63.19 104 PHE A N 1
ATOM 796 C CA . PHE A 1 104 ? 12.583 6.803 2.150 1.00 63.19 104 PHE A CA 1
ATOM 797 C C . PHE A 1 104 ? 13.910 7.031 1.426 1.00 63.19 104 PHE A C 1
ATOM 799 O O . PHE A 1 104 ? 13.892 7.102 0.200 1.00 63.19 104 PHE A O 1
ATOM 806 N N . GLU A 1 105 ? 15.025 7.105 2.153 1.00 65.25 105 GLU A N 1
ATOM 807 C CA . GLU A 1 105 ? 16.371 7.191 1.572 1.00 65.25 105 GLU A CA 1
ATOM 808 C C . GLU A 1 105 ? 16.686 5.953 0.725 1.00 65.25 105 GLU A C 1
ATOM 810 O O . GLU A 1 105 ? 16.893 6.070 -0.477 1.00 65.25 105 GLU A O 1
ATOM 815 N N . THR A 1 106 ? 16.591 4.754 1.306 1.00 62.81 106 THR A N 1
ATOM 816 C CA . THR A 1 106 ? 16.904 3.503 0.584 1.00 62.81 106 THR A CA 1
ATOM 817 C C . THR A 1 106 ? 16.001 3.255 -0.624 1.00 62.81 106 THR A C 1
ATOM 819 O O . THR A 1 106 ? 16.475 2.840 -1.675 1.00 62.81 106 THR A O 1
ATOM 822 N N . THR A 1 107 ? 14.703 3.554 -0.526 1.00 59.12 107 THR A N 1
ATOM 823 C CA . THR A 1 107 ? 13.791 3.351 -1.668 1.00 59.12 107 THR A CA 1
ATOM 824 C C . THR A 1 107 ? 14.008 4.391 -2.772 1.00 59.12 107 THR A C 1
ATOM 826 O O . THR A 1 107 ? 13.692 4.128 -3.928 1.00 59.12 107 THR A O 1
ATOM 829 N N . ARG A 1 108 ? 14.494 5.594 -2.436 1.00 58.22 108 ARG A N 1
ATOM 830 C CA . ARG A 1 108 ? 14.845 6.614 -3.433 1.00 58.22 108 ARG A CA 1
ATOM 831 C C . ARG A 1 108 ? 16.083 6.191 -4.222 1.00 58.22 108 ARG A C 1
ATOM 833 O O . ARG A 1 108 ? 16.065 6.300 -5.444 1.00 58.22 108 ARG A O 1
ATOM 840 N N . ASP A 1 109 ? 17.088 5.651 -3.542 1.00 56.09 109 ASP A N 1
ATOM 841 C CA . ASP A 1 109 ? 18.280 5.101 -4.189 1.00 56.09 109 ASP A CA 1
ATOM 842 C C . ASP A 1 109 ? 17.922 3.932 -5.132 1.00 56.09 109 ASP A C 1
ATOM 844 O O . ASP A 1 109 ? 18.448 3.851 -6.241 1.00 56.09 109 ASP A O 1
ATOM 848 N N . ASP A 1 110 ? 16.965 3.078 -4.747 1.00 57.62 110 ASP A N 1
ATOM 849 C CA . ASP A 1 110 ? 16.466 1.973 -5.583 1.00 57.62 110 ASP A CA 1
ATOM 850 C C . ASP A 1 110 ? 15.697 2.447 -6.832 1.00 57.62 110 ASP A C 1
ATOM 852 O O . ASP A 1 110 ? 15.830 1.853 -7.908 1.00 57.62 110 ASP A O 1
ATOM 856 N N . ASP A 1 111 ? 14.882 3.501 -6.712 1.00 57.78 111 ASP A N 1
ATOM 857 C CA . ASP A 1 111 ? 14.158 4.091 -7.846 1.00 57.78 111 ASP A CA 1
ATOM 858 C C . ASP A 1 111 ? 15.144 4.750 -8.834 1.00 57.78 111 ASP A C 1
ATOM 860 O O . ASP A 1 111 ? 15.061 4.508 -10.041 1.00 57.78 111 ASP A O 1
ATOM 864 N N . GLU A 1 112 ? 16.134 5.498 -8.328 1.00 60.09 112 GLU A N 1
ATOM 865 C CA . GLU A 1 112 ? 17.200 6.097 -9.145 1.00 60.09 112 GLU A CA 1
ATOM 866 C C . GLU A 1 112 ? 18.077 5.021 -9.818 1.00 60.09 112 GLU A C 1
ATOM 868 O O . GLU A 1 112 ? 18.468 5.164 -10.981 1.00 60.09 112 GLU A O 1
ATOM 873 N N . ALA A 1 113 ? 18.360 3.910 -9.130 1.00 58.31 113 ALA A N 1
ATOM 874 C CA . ALA A 1 113 ? 19.086 2.776 -9.697 1.00 58.31 113 ALA A CA 1
ATOM 875 C C . ALA A 1 113 ? 18.289 2.065 -10.807 1.00 58.31 113 ALA A C 1
ATOM 877 O O . ALA A 1 113 ? 18.852 1.739 -11.855 1.00 58.31 113 ALA A O 1
ATOM 878 N N . ARG A 1 114 ? 16.975 1.867 -10.625 1.00 58.91 114 ARG A N 1
ATOM 879 C CA . ARG A 1 114 ? 16.098 1.286 -11.658 1.00 58.91 114 ARG A CA 1
ATOM 880 C C . ARG A 1 114 ? 15.991 2.166 -12.895 1.00 58.91 114 ARG A C 1
ATOM 882 O O . ARG A 1 114 ? 16.035 1.644 -14.003 1.00 58.91 114 ARG A O 1
ATOM 889 N N . GLU A 1 115 ? 15.876 3.479 -12.731 1.00 59.59 115 GLU A N 1
ATOM 890 C CA . GLU A 1 115 ? 15.787 4.412 -13.859 1.00 59.59 115 GLU A CA 1
ATOM 891 C C . GLU A 1 115 ? 17.082 4.437 -14.688 1.00 59.59 115 GLU A C 1
ATOM 893 O O . GLU A 1 115 ? 17.043 4.405 -15.924 1.00 59.59 115 GLU A O 1
ATOM 898 N N . ARG A 1 116 ? 18.244 4.377 -14.021 1.00 59.41 116 ARG A N 1
ATOM 899 C CA . ARG A 1 116 ? 19.546 4.210 -14.690 1.00 59.41 116 ARG A CA 1
ATOM 900 C C . ARG A 1 116 ? 19.648 2.871 -15.423 1.00 59.41 116 ARG A C 1
ATOM 902 O O . ARG A 1 116 ? 20.145 2.851 -16.547 1.00 59.41 116 ARG A O 1
ATOM 909 N N . GLN A 1 117 ? 19.148 1.780 -14.836 1.00 63.34 117 GLN A N 1
ATOM 910 C CA . GLN A 1 117 ? 19.128 0.463 -15.484 1.00 63.34 117 GLN A CA 1
ATOM 911 C C . GLN A 1 117 ? 18.234 0.455 -16.732 1.00 63.34 117 GLN A C 1
ATOM 913 O O . GLN A 1 117 ? 18.679 0.019 -17.785 1.00 63.34 117 GLN A O 1
ATOM 918 N N . ILE A 1 118 ? 17.017 1.004 -16.653 1.00 61.19 118 ILE A N 1
ATOM 919 C CA . ILE A 1 118 ? 16.092 1.094 -17.798 1.00 61.19 118 ILE A CA 1
ATOM 920 C C . ILE A 1 118 ? 16.707 1.922 -18.934 1.00 61.19 118 ILE A C 1
ATOM 922 O O . ILE A 1 118 ? 16.640 1.529 -20.098 1.00 61.19 118 ILE A O 1
ATOM 926 N N . THR A 1 119 ? 17.348 3.046 -18.602 1.00 64.44 119 THR A N 1
ATOM 927 C CA . THR A 1 119 ? 18.045 3.891 -19.584 1.00 64.44 119 THR A CA 1
ATOM 928 C C . THR A 1 119 ? 19.223 3.147 -20.221 1.00 64.44 119 THR A C 1
ATOM 930 O O . THR A 1 119 ? 19.433 3.230 -21.429 1.00 64.44 119 THR A O 1
ATOM 933 N N . SER A 1 120 ? 19.982 2.386 -19.425 1.00 68.94 120 SER A N 1
ATOM 934 C CA . SER A 1 120 ? 21.072 1.535 -19.910 1.00 68.94 120 SER A CA 1
ATOM 935 C C . SER A 1 120 ? 20.560 0.449 -20.860 1.00 68.94 120 SER A C 1
ATOM 937 O O . SER A 1 120 ? 21.095 0.302 -21.954 1.00 68.94 120 SER A O 1
ATOM 939 N N . ASP A 1 121 ? 19.492 -0.260 -20.494 1.00 65.12 121 ASP A N 1
ATOM 940 C CA . ASP A 1 121 ? 18.911 -1.338 -21.301 1.00 65.12 121 ASP A CA 1
ATOM 941 C C . ASP A 1 121 ? 18.340 -0.814 -22.628 1.00 65.12 121 ASP A C 1
ATOM 943 O O . ASP A 1 121 ? 18.540 -1.436 -23.672 1.00 65.12 121 ASP A O 1
ATOM 947 N N . ALA A 1 122 ? 17.702 0.362 -22.621 1.00 69.19 122 ALA A N 1
ATOM 948 C CA . ALA A 1 122 ? 17.243 1.028 -23.841 1.00 69.19 122 ALA A CA 1
ATOM 949 C C . ALA A 1 122 ? 18.415 1.387 -24.773 1.00 69.19 122 ALA A C 1
ATOM 951 O O . ALA A 1 122 ? 18.360 1.128 -25.974 1.00 69.19 122 ALA A O 1
ATOM 952 N N . ASN A 1 123 ? 19.516 1.902 -24.215 1.00 70.44 123 ASN A N 1
ATOM 953 C CA . ASN A 1 123 ? 20.728 2.190 -24.983 1.00 70.44 123 ASN A CA 1
ATOM 954 C C . ASN A 1 123 ? 21.385 0.912 -25.538 1.00 70.44 123 ASN A C 1
ATOM 956 O O . ASN A 1 123 ? 21.918 0.923 -26.649 1.00 70.44 123 ASN A O 1
ATOM 960 N N . VAL A 1 124 ? 21.348 -0.195 -24.787 1.00 73.88 124 VAL A N 1
ATOM 961 C CA . VAL A 1 124 ? 21.855 -1.501 -25.238 1.00 73.88 124 VAL A CA 1
ATOM 962 C C . VAL A 1 124 ? 20.993 -2.055 -26.373 1.00 73.88 124 VAL A C 1
ATOM 964 O O . VAL A 1 124 ? 21.545 -2.524 -27.367 1.00 73.88 124 VAL A O 1
ATOM 967 N N . ALA A 1 125 ? 19.666 -1.960 -26.273 1.00 81.75 125 ALA A N 1
ATOM 968 C CA . ALA A 1 125 ? 18.754 -2.375 -27.337 1.00 81.75 125 ALA A CA 1
ATOM 969 C C . ALA A 1 125 ? 19.009 -1.593 -28.636 1.00 81.75 125 ALA A C 1
ATOM 971 O O . ALA A 1 125 ? 19.186 -2.204 -29.688 1.00 81.75 125 ALA A O 1
ATOM 972 N N . ASP A 1 126 ? 19.150 -0.268 -28.553 1.00 81.50 126 ASP A N 1
ATOM 973 C CA . ASP A 1 126 ? 19.483 0.585 -29.701 1.00 81.50 126 ASP A CA 1
ATOM 974 C C . ASP A 1 126 ? 20.833 0.224 -30.342 1.00 81.50 126 ASP A C 1
ATOM 976 O O . ASP A 1 126 ? 20.993 0.288 -31.567 1.00 81.50 126 ASP A O 1
ATOM 980 N N . LEU A 1 127 ? 21.829 -0.144 -29.530 1.00 79.19 127 LEU A N 1
ATOM 981 C CA . LEU A 1 127 ? 23.135 -0.580 -30.023 1.00 79.19 127 LEU A CA 1
ATOM 982 C C . LEU A 1 127 ? 23.033 -1.920 -30.764 1.00 79.19 127 LEU A C 1
ATOM 984 O O . LEU A 1 127 ? 23.602 -2.064 -31.849 1.00 79.19 127 LEU A O 1
ATOM 988 N N . LEU A 1 128 ? 22.302 -2.884 -30.197 1.00 82.75 128 LEU A N 1
ATOM 989 C CA . LEU A 1 128 ? 22.068 -4.193 -30.809 1.00 82.75 128 LEU A CA 1
ATOM 990 C C . LEU A 1 128 ? 21.330 -4.058 -32.146 1.00 82.75 128 LEU A C 1
ATOM 992 O O . LEU A 1 128 ? 21.727 -4.684 -33.126 1.00 82.75 128 LEU A O 1
ATOM 996 N N . ASP A 1 129 ? 20.349 -3.162 -32.226 1.00 86.69 129 ASP A N 1
ATOM 997 C CA . ASP A 1 129 ? 19.602 -2.862 -33.450 1.00 86.69 129 ASP A CA 1
ATOM 998 C C . ASP A 1 129 ? 20.504 -2.325 -34.575 1.00 86.69 129 ASP A C 1
ATOM 1000 O O . ASP A 1 129 ? 20.357 -2.664 -35.752 1.00 86.69 129 ASP A O 1
ATOM 1004 N N . ARG A 1 130 ? 21.481 -1.479 -34.224 1.00 85.31 130 ARG A N 1
ATOM 1005 C CA . ARG A 1 130 ? 22.470 -0.964 -35.185 1.00 85.31 130 ARG A CA 1
ATOM 1006 C C . ARG A 1 130 ? 23.422 -2.058 -35.659 1.00 85.31 130 ARG A C 1
ATOM 1008 O O . ARG A 1 130 ? 23.782 -2.068 -36.837 1.00 85.31 130 ARG A O 1
ATOM 1015 N N . LEU A 1 131 ? 23.828 -2.956 -34.762 1.00 87.12 131 LEU A N 1
ATOM 1016 C CA . LEU A 1 131 ? 24.682 -4.091 -35.107 1.00 87.12 131 LEU A CA 1
ATOM 1017 C C . LEU A 1 131 ? 23.967 -5.056 -36.050 1.00 87.12 131 LEU A C 1
ATOM 1019 O O . LEU A 1 131 ? 24.556 -5.436 -37.059 1.00 87.12 131 LEU A O 1
ATOM 1023 N N . ASP A 1 132 ? 22.702 -5.381 -35.786 1.00 87.25 132 ASP A N 1
ATOM 1024 C CA . ASP A 1 132 ? 21.910 -6.264 -36.647 1.00 87.25 132 ASP A CA 1
ATOM 1025 C C . ASP A 1 132 ? 21.788 -5.702 -38.071 1.00 87.25 132 ASP A C 1
ATOM 1027 O O . ASP A 1 132 ? 22.126 -6.370 -39.052 1.00 87.25 132 ASP A O 1
ATOM 1031 N N . ARG A 1 133 ? 21.463 -4.407 -38.198 1.00 91.50 133 ARG A N 1
ATOM 1032 C CA . ARG A 1 133 ? 21.442 -3.719 -39.503 1.00 91.50 133 ARG A CA 1
ATOM 1033 C C . ARG A 1 133 ? 22.784 -3.816 -40.227 1.00 91.50 133 ARG A C 1
ATOM 1035 O O . ARG A 1 133 ? 22.805 -4.028 -41.439 1.00 91.50 133 ARG A O 1
ATOM 1042 N N . LYS A 1 134 ? 23.900 -3.690 -39.501 1.00 83.81 134 LYS A N 1
ATOM 1043 C CA . LYS A 1 134 ? 25.242 -3.777 -40.090 1.00 83.81 134 LYS A CA 1
ATOM 1044 C C . LYS A 1 134 ? 25.605 -5.199 -40.513 1.00 83.81 134 LYS A C 1
ATOM 1046 O O . LYS A 1 134 ? 26.226 -5.370 -41.560 1.00 83.81 134 LYS A O 1
ATOM 1051 N N . ILE A 1 135 ? 25.199 -6.208 -39.744 1.00 91.25 135 ILE A N 1
ATOM 1052 C CA . ILE A 1 135 ? 25.369 -7.622 -40.099 1.00 91.25 135 ILE A CA 1
ATOM 1053 C C . ILE A 1 135 ? 24.613 -7.924 -41.394 1.00 91.25 135 ILE A C 1
ATOM 1055 O O . ILE A 1 135 ? 25.191 -8.499 -42.315 1.00 91.25 135 ILE A O 1
ATOM 1059 N N . VAL A 1 136 ? 23.359 -7.478 -41.504 1.00 91.50 136 VAL A N 1
ATOM 1060 C CA . VAL A 1 136 ? 22.550 -7.654 -42.720 1.00 91.50 136 VAL A CA 1
ATOM 1061 C C . VAL A 1 136 ? 23.182 -6.945 -43.919 1.00 91.50 136 VAL A C 1
ATOM 1063 O O . VAL A 1 136 ? 23.245 -7.518 -45.006 1.00 91.50 136 VAL A O 1
ATOM 1066 N N . GLU A 1 137 ? 23.677 -5.719 -43.741 1.00 88.62 137 GLU A N 1
ATOM 1067 C CA . GLU A 1 137 ? 24.369 -4.965 -44.795 1.00 88.62 137 GLU A CA 1
ATOM 1068 C C . GLU A 1 137 ? 25.622 -5.702 -45.294 1.00 88.62 137 GLU A C 1
ATOM 1070 O O . GLU A 1 137 ? 25.791 -5.893 -46.498 1.00 88.62 137 GLU A O 1
ATOM 1075 N N . LEU A 1 138 ? 26.471 -6.178 -44.377 1.00 89.12 138 LEU A N 1
ATOM 1076 C CA . LEU A 1 138 ? 27.681 -6.929 -44.716 1.00 89.12 138 LEU A CA 1
ATOM 1077 C C . LEU A 1 138 ? 27.361 -8.271 -45.382 1.00 89.12 138 LEU A C 1
ATOM 1079 O O . LEU A 1 138 ? 28.032 -8.652 -46.339 1.00 89.12 138 LEU A O 1
ATOM 1083 N N . ALA A 1 139 ? 26.327 -8.971 -44.915 1.00 90.56 139 ALA A N 1
ATOM 1084 C CA . ALA A 1 139 ? 25.881 -10.223 -45.515 1.00 90.56 139 ALA A CA 1
ATOM 1085 C C . ALA A 1 139 ? 25.387 -10.016 -46.955 1.00 90.56 139 ALA A C 1
ATOM 1087 O O . ALA A 1 139 ? 25.734 -10.800 -47.837 1.00 90.56 139 ALA A O 1
ATOM 1088 N N . ARG A 1 140 ? 24.636 -8.936 -47.216 1.00 88.31 140 ARG A N 1
ATOM 1089 C CA . ARG A 1 140 ? 24.209 -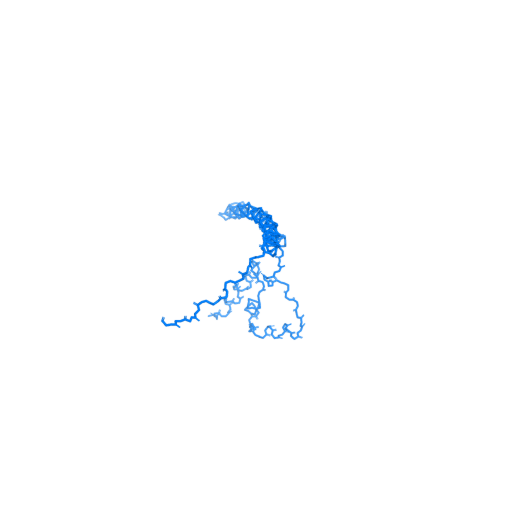8.561 -48.576 1.00 88.31 140 ARG A CA 1
ATOM 1090 C C . ARG A 1 140 ? 25.399 -8.239 -49.468 1.00 88.31 140 ARG A C 1
ATOM 1092 O O . ARG A 1 140 ? 25.496 -8.791 -50.557 1.00 88.31 140 ARG A O 1
ATOM 1099 N N . TYR A 1 141 ? 26.332 -7.429 -48.974 1.00 85.62 141 TYR A N 1
ATOM 1100 C CA . TYR A 1 141 ? 27.554 -7.096 -49.700 1.00 85.62 141 TYR A CA 1
ATOM 1101 C C . TYR A 1 141 ? 28.382 -8.343 -50.060 1.00 85.62 141 TYR A C 1
ATOM 1103 O O . TYR A 1 141 ? 28.854 -8.477 -51.188 1.00 85.62 141 TYR A O 1
ATOM 1111 N N . LEU A 1 142 ? 28.535 -9.290 -49.127 1.00 85.94 142 LEU A N 1
ATOM 1112 C CA . LEU A 1 142 ? 29.227 -10.556 -49.385 1.00 85.94 142 LEU A CA 1
ATOM 1113 C C . LEU A 1 142 ? 28.483 -11.421 -50.409 1.00 85.94 142 LEU A C 1
ATOM 1115 O O . LEU A 1 142 ? 29.119 -11.963 -51.308 1.00 85.94 142 LEU A O 1
ATOM 1119 N N . ALA A 1 143 ? 27.155 -11.520 -50.316 1.00 87.62 143 ALA A N 1
ATOM 1120 C CA . ALA A 1 143 ? 26.349 -12.265 -51.281 1.00 87.62 143 ALA A CA 1
ATOM 1121 C C . ALA A 1 143 ? 26.452 -11.669 -52.697 1.00 87.62 143 ALA A C 1
ATOM 1123 O O . ALA A 1 143 ? 26.654 -12.407 -53.659 1.00 87.62 143 ALA A O 1
ATOM 1124 N N . GLU A 1 144 ? 26.389 -10.341 -52.828 1.00 86.06 144 GLU A N 1
ATOM 1125 C CA . GLU A 1 144 ? 26.582 -9.638 -54.103 1.00 86.06 144 GLU A CA 1
ATOM 1126 C C . GLU A 1 144 ? 27.976 -9.893 -54.687 1.00 86.06 144 GLU A C 1
ATOM 1128 O O . GLU A 1 144 ? 28.105 -10.178 -55.879 1.00 86.06 144 GLU A O 1
ATOM 1133 N N . ARG A 1 145 ? 29.019 -9.876 -53.847 1.00 84.19 145 ARG A N 1
ATOM 1134 C CA . ARG A 1 145 ? 30.378 -10.236 -54.270 1.00 84.19 145 ARG A CA 1
ATOM 1135 C C . ARG A 1 145 ? 30.492 -11.686 -54.732 1.00 84.19 145 ARG A C 1
ATOM 1137 O O . ARG A 1 145 ? 31.101 -11.928 -55.766 1.00 84.19 145 ARG A O 1
ATOM 1144 N N . MET A 1 146 ? 29.889 -12.635 -54.018 1.00 78.00 146 MET A N 1
ATOM 1145 C CA . MET A 1 146 ? 29.918 -14.055 -54.393 1.00 78.00 146 MET A CA 1
ATOM 1146 C C . MET A 1 146 ? 29.194 -14.330 -55.719 1.00 78.00 146 MET A C 1
ATOM 1148 O O . MET A 1 146 ? 29.641 -15.172 -56.498 1.00 78.00 146 MET A O 1
ATOM 1152 N N . VAL A 1 147 ? 28.103 -13.608 -55.999 1.00 77.62 147 VAL A N 1
ATOM 1153 C CA . VAL A 1 147 ? 27.370 -13.696 -57.275 1.00 77.62 147 VAL A CA 1
ATOM 1154 C C . VAL A 1 147 ? 28.148 -13.021 -58.413 1.00 77.62 147 VAL A C 1
ATOM 1156 O O . VAL A 1 147 ? 28.167 -13.544 -59.525 1.00 77.62 147 VAL A O 1
ATOM 1159 N N . GLY A 1 148 ? 28.830 -11.902 -58.143 1.00 68.06 148 GLY A N 1
ATOM 1160 C CA . GLY A 1 148 ? 29.676 -11.202 -59.117 1.00 68.06 148 GLY A CA 1
ATOM 1161 C C . GLY A 1 148 ? 30.997 -11.912 -59.444 1.00 68.06 148 GLY A C 1
ATOM 1162 O O . GLY A 1 148 ? 31.493 -11.784 -60.560 1.00 68.06 148 GLY A O 1
ATOM 1163 N N . GLU A 1 149 ? 31.550 -12.686 -58.505 1.00 63.25 149 GLU A N 1
ATOM 1164 C CA . GLU A 1 149 ? 32.786 -13.468 -58.682 1.00 63.25 149 GLU A CA 1
ATOM 1165 C C . GLU A 1 149 ? 32.541 -14.883 -59.255 1.00 63.25 149 GLU A C 1
ATOM 1167 O O . GLU A 1 149 ? 33.501 -15.592 -59.548 1.00 63.25 149 GLU A O 1
ATOM 1172 N N . GLY A 1 150 ? 31.286 -15.298 -59.485 1.00 57.53 150 GLY A N 1
ATOM 1173 C CA . GLY A 1 150 ? 30.973 -16.548 -60.189 1.00 57.53 150 GLY A CA 1
ATOM 1174 C C . GLY A 1 150 ? 31.435 -17.816 -59.463 1.00 57.53 150 GLY A C 1
ATOM 1175 O O . GLY A 1 150 ? 32.006 -18.713 -60.081 1.00 57.53 150 GLY A O 1
ATOM 1176 N N . VAL A 1 151 ? 31.198 -17.922 -58.153 1.00 54.22 151 VAL A N 1
ATOM 1177 C CA . VAL A 1 151 ? 31.524 -19.146 -57.405 1.00 54.22 151 VAL A CA 1
ATOM 1178 C C . VAL A 1 151 ? 30.480 -20.227 -57.710 1.00 54.22 151 VAL A C 1
ATOM 1180 O O . VAL A 1 151 ? 29.357 -20.190 -57.208 1.00 54.22 151 VAL A O 1
ATOM 1183 N N . GLN A 1 152 ? 30.843 -21.198 -58.552 1.00 51.97 152 GLN A N 1
ATOM 1184 C CA . GLN A 1 152 ? 30.029 -22.390 -58.806 1.00 51.97 152 GLN A CA 1
ATOM 1185 C C . GLN A 1 152 ? 29.927 -23.259 -57.540 1.00 51.97 152 GLN A C 1
ATOM 1187 O O . GLN A 1 152 ? 30.950 -23.528 -56.903 1.00 51.97 152 GLN A O 1
ATOM 1192 N N . PRO A 1 153 ? 28.724 -23.745 -57.179 1.00 48.19 153 PRO A N 1
ATOM 1193 C CA . PRO A 1 153 ? 28.580 -24.700 -56.093 1.00 48.19 153 PRO A CA 1
ATOM 1194 C C . PRO A 1 153 ? 29.268 -26.010 -56.485 1.00 48.19 153 PRO A C 1
ATOM 1196 O O . PRO A 1 153 ? 29.061 -26.526 -57.585 1.00 48.19 153 PRO A O 1
ATOM 1199 N N . ALA A 1 154 ? 30.100 -26.532 -55.584 1.00 53.03 154 ALA A N 1
ATOM 1200 C CA . ALA A 1 154 ? 30.722 -27.840 -55.718 1.00 53.03 154 ALA A CA 1
ATOM 1201 C C . ALA A 1 154 ? 29.626 -28.919 -55.743 1.00 53.03 154 ALA A C 1
ATOM 1203 O O . ALA A 1 154 ? 29.164 -29.372 -54.701 1.00 53.03 154 ALA A O 1
ATOM 1204 N N . ALA A 1 155 ? 29.180 -29.275 -56.946 1.00 53.25 155 ALA A N 1
ATOM 1205 C CA . ALA A 1 155 ? 28.326 -30.423 -57.182 1.00 53.25 155 ALA A CA 1
ATOM 1206 C C . ALA A 1 155 ? 29.165 -31.701 -57.067 1.00 53.25 155 ALA A C 1
ATOM 1208 O O . ALA A 1 155 ? 30.196 -31.833 -57.730 1.00 53.25 155 ALA A O 1
ATOM 1209 N N . ASP A 1 156 ? 28.704 -32.581 -56.180 1.00 54.19 156 ASP A N 1
ATOM 1210 C CA . ASP A 1 156 ? 28.922 -34.022 -56.099 1.00 54.19 156 ASP A CA 1
ATOM 1211 C C . ASP A 1 156 ? 30.103 -34.594 -56.891 1.00 54.19 156 ASP A C 1
ATOM 1213 O O . ASP A 1 156 ? 30.054 -34.811 -58.103 1.00 54.19 156 ASP A O 1
ATOM 1217 N N . ARG A 1 157 ? 31.141 -34.984 -56.148 1.00 53.12 157 ARG A N 1
ATOM 1218 C CA . ARG A 1 157 ? 31.950 -36.148 -56.510 1.00 53.12 157 ARG A CA 1
ATOM 1219 C C . ARG A 1 157 ? 31.655 -37.262 -55.522 1.00 53.12 157 ARG A C 1
ATOM 1221 O O . ARG A 1 157 ? 32.471 -37.558 -54.658 1.00 53.12 157 ARG A O 1
ATOM 1228 N N . ASP A 1 158 ? 30.480 -37.856 -55.684 1.00 56.06 158 ASP A N 1
ATOM 1229 C CA . ASP A 1 158 ? 30.245 -39.232 -55.277 1.00 56.06 158 ASP A CA 1
ATOM 1230 C C . ASP A 1 158 ? 30.025 -40.059 -56.550 1.00 56.06 158 ASP A C 1
ATOM 1232 O O . ASP A 1 158 ? 29.002 -39.942 -57.220 1.00 56.06 158 ASP A O 1
ATOM 1236 N N . ALA A 1 159 ? 31.059 -40.805 -56.940 1.00 47.03 159 ALA A N 1
ATOM 1237 C CA . ALA A 1 159 ? 30.991 -41.968 -57.821 1.00 47.03 159 ALA A CA 1
ATOM 1238 C C . ALA A 1 159 ? 32.367 -42.653 -57.806 1.00 47.03 159 ALA A C 1
ATOM 1240 O O . ALA A 1 159 ? 33.291 -42.241 -58.512 1.00 47.03 159 ALA A O 1
ATOM 1241 N N . GLY A 1 160 ? 32.490 -43.684 -56.963 1.00 43.34 160 GLY A N 1
ATOM 1242 C CA . GLY A 1 160 ? 33.532 -44.714 -57.067 1.00 43.34 160 GLY A CA 1
ATOM 1243 C C . GLY A 1 160 ? 33.446 -45.489 -58.394 1.00 43.34 160 GLY A C 1
ATOM 1244 O O . GLY A 1 160 ? 32.488 -45.306 -59.155 1.00 43.34 160 GLY A O 1
ATOM 1245 N N . PRO A 1 161 ? 34.434 -46.346 -58.700 1.00 49.62 161 PRO A N 1
ATOM 1246 C CA . PRO A 1 161 ? 34.887 -47.417 -57.807 1.00 49.62 161 PRO A CA 1
ATOM 1247 C C . PRO A 1 161 ? 36.378 -47.393 -57.440 1.00 49.62 161 PRO A C 1
ATOM 1249 O O . PRO A 1 161 ? 37.172 -46.728 -58.142 1.00 49.62 161 PRO A O 1
#

Nearest PDB structures (foldseek):
  2ev0-assembly1_B  TM=2.901E-01  e=1.965E+00  Bacillus subtilis
  4hx7-assembly1_B  TM=2.484E-01  e=4.033E+00  Bacillus subtilis subsp. subtilis str. 168

Sequence (161 aa):
MSHGANAAWAARRALMEGAPLTFERMAQACGVSTATLERTARRERWRVSGVAQGLSRSERIARLRDRLLEKAERIELNPAEDEPGADKAVSDLSTSVKTLLRIFETTRDDDEARERQITSDANVADLLDRLDRKIVELARYLAERMVGEGVQPAADRDAGP

Foldseek 3Di:
DDPLVVQLVVLVVCVVVLNFDDLCSVCSVVVHDSVVSVVVCVVVVPDPDTRPPDDDPVNVVVVVVVVLVVLVVVLVVPPPPDDPCSVVSVVVSVVVVVVVVVVVVVVVVVVVVVVVVVVVVVVVVVVVVVVVVVVVVVVVVVVVVCVVVPDDPPPDPDDDD

Radius of gyration: 33.47 Å; Cα contacts (8 Å, |Δi|>4): 53; chains: 1; bounding box: 59×64×96 Å

Solvent-accessible surface area (backbone atoms only — not comparable to full-atom values): 9333 Å² total; per-residue (Å²): 133,63,73,64,60,56,50,18,49,53,31,43,50,39,50,76,72,67,44,67,52,39,64,56,47,52,14,36,44,68,76,47,55,40,70,57,51,53,52,51,35,61,76,69,64,60,81,80,87,46,40,85,74,80,74,50,72,67,56,55,49,51,55,52,50,54,54,51,49,54,54,50,52,56,52,66,75,52,75,55,83,87,46,95,56,52,67,53,54,52,50,53,50,53,49,54,53,53,52,48,55,51,49,52,52,56,53,48,55,50,53,55,50,48,53,52,48,54,53,48,50,54,52,49,51,56,50,52,55,52,50,51,54,47,52,52,50,50,51,49,53,51,51,52,47,47,64,74,69,64,73,75,80,89,73,81,90,82,77,83,133

Mean predicted aligned error: 19.25 Å

Secondary structure (DSSP, 8-state):
--HHHHHHHHHHHHHHTT----HHHHHHHHTS-HHHHHHHHHHTT---TTSSSS--HHHHHHHHHHHHHHHHHHHHS---TT-TTHHHHHHHHHHHHHHHHHHHHHHHHHHHHHHHHHHHHHHHHHHHHHHHHHHHHHHHHHHHHHHHTT-----------

pLDDT: mean 71.05, std 13.47, range [43.34, 92.25]